Protein AF-A0A0F9S5L1-F1 (afdb_monomer)

Structure (mmCIF, N/CA/C/O backbone):
data_AF-A0A0F9S5L1-F1
#
_entry.id   AF-A0A0F9S5L1-F1
#
loop_
_atom_site.group_PDB
_atom_site.id
_atom_site.type_symbol
_atom_site.label_atom_id
_atom_site.label_alt_id
_atom_site.label_comp_id
_atom_site.label_asym_id
_atom_site.label_entity_id
_atom_site.label_seq_id
_atom_site.pdbx_PDB_ins_code
_atom_site.Cartn_x
_atom_site.Cartn_y
_atom_site.Cartn_z
_atom_site.occupancy
_atom_site.B_iso_or_equiv
_atom_site.auth_seq_id
_atom_site.auth_comp_id
_atom_site.auth_asym_id
_atom_site.auth_atom_id
_atom_site.pdbx_PDB_model_num
ATOM 1 N N . MET A 1 1 ? -18.207 -19.787 1.076 1.00 55.19 1 MET A N 1
ATOM 2 C CA . MET A 1 1 ? -16.759 -19.940 1.337 1.00 55.19 1 MET A CA 1
ATOM 3 C C . MET A 1 1 ? -16.303 -18.634 1.968 1.00 55.19 1 MET A C 1
ATOM 5 O O . MET A 1 1 ? -16.702 -17.599 1.452 1.00 55.19 1 MET A O 1
ATOM 9 N N . VAL A 1 2 ? -15.609 -18.651 3.109 1.00 71.50 2 VAL A N 1
ATOM 10 C CA . VAL A 1 2 ? -15.069 -17.409 3.692 1.00 71.50 2 VAL A CA 1
ATOM 11 C C . VAL A 1 2 ? -13.884 -16.994 2.827 1.00 71.50 2 VAL A C 1
ATOM 13 O O . VAL A 1 2 ? -12.926 -17.754 2.708 1.00 71.50 2 VAL A O 1
ATOM 16 N N . GLU A 1 3 ? -13.995 -15.846 2.172 1.00 84.00 3 GLU A N 1
ATOM 17 C CA . GLU A 1 3 ? -12.948 -15.285 1.321 1.00 84.00 3 GLU A CA 1
ATOM 18 C C . GL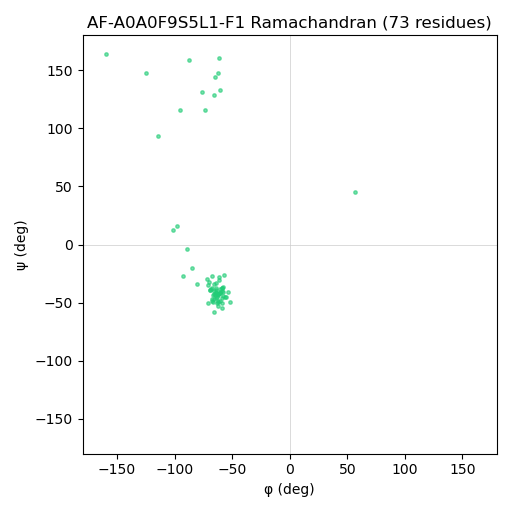U A 1 3 ? -11.733 -14.901 2.173 1.00 84.00 3 GLU A C 1
ATOM 20 O O . GLU A 1 3 ? -11.883 -14.251 3.215 1.00 84.00 3 GLU A O 1
ATOM 25 N N . ARG A 1 4 ? -10.537 -15.355 1.783 1.00 94.81 4 ARG A N 1
ATOM 26 C CA . ARG A 1 4 ? -9.320 -15.157 2.576 1.00 94.81 4 ARG A CA 1
ATOM 27 C C . ARG A 1 4 ? -8.661 -13.830 2.217 1.00 94.81 4 ARG A C 1
ATOM 29 O O . ARG A 1 4 ? -8.865 -13.288 1.136 1.00 94.81 4 ARG A O 1
ATOM 36 N N . PHE A 1 5 ? -7.827 -13.319 3.120 1.00 96.44 5 PHE A N 1
ATOM 37 C CA . PHE A 1 5 ? -7.121 -12.054 2.905 1.00 96.44 5 PHE A CA 1
ATOM 38 C C . PHE A 1 5 ? -6.263 -12.080 1.632 1.00 96.44 5 PHE A C 1
ATOM 40 O O . PHE A 1 5 ? -6.344 -11.162 0.827 1.00 96.44 5 PHE A O 1
ATOM 47 N N . GLN A 1 6 ? -5.514 -13.160 1.392 1.00 97.19 6 GLN A N 1
ATOM 48 C CA . GLN A 1 6 ? -4.712 -13.284 0.173 1.00 97.19 6 GLN A CA 1
ATOM 49 C C . GLN A 1 6 ? -5.553 -13.277 -1.112 1.00 97.19 6 GLN A C 1
ATOM 51 O O . GLN A 1 6 ? -5.088 -12.774 -2.128 1.00 97.19 6 GLN A O 1
ATOM 56 N N . ASP A 1 7 ? -6.794 -13.775 -1.069 1.00 97.38 7 ASP A N 1
ATOM 57 C CA . ASP A 1 7 ? -7.681 -13.763 -2.236 1.00 97.38 7 ASP A CA 1
ATOM 58 C C . ASP A 1 7 ? -8.072 -12.316 -2.576 1.00 97.38 7 ASP A C 1
ATOM 60 O O . ASP A 1 7 ? -8.108 -11.940 -3.746 1.00 97.38 7 ASP A O 1
ATOM 64 N N . LYS A 1 8 ? -8.280 -11.479 -1.547 1.00 98.06 8 LYS A N 1
ATOM 65 C CA . LYS A 1 8 ? -8.507 -10.036 -1.702 1.00 98.06 8 LYS A CA 1
ATOM 66 C C . LYS A 1 8 ? -7.291 -9.301 -2.249 1.00 98.06 8 LYS A C 1
ATOM 68 O O . LYS A 1 8 ? -7.456 -8.489 -3.147 1.00 98.06 8 LYS A O 1
ATOM 73 N N . VAL A 1 9 ? -6.088 -9.619 -1.773 1.00 98.50 9 VAL A N 1
ATOM 74 C CA . VAL A 1 9 ? -4.847 -9.025 -2.307 1.00 98.50 9 VAL A CA 1
ATOM 75 C C . VAL A 1 9 ? -4.670 -9.358 -3.788 1.00 98.50 9 VAL A C 1
ATOM 77 O O . VAL A 1 9 ? -4.332 -8.481 -4.574 1.00 98.50 9 VAL A O 1
ATOM 80 N N . VAL A 1 10 ? -4.955 -10.597 -4.200 1.00 98.38 10 VAL A N 1
ATOM 81 C CA . VAL A 1 10 ? -4.894 -10.990 -5.618 1.00 98.38 10 VAL A CA 1
ATOM 82 C C . VAL A 1 10 ? -5.923 -10.229 -6.461 1.00 98.38 10 VAL A C 1
ATOM 84 O O . VAL A 1 10 ? -5.602 -9.809 -7.575 1.00 98.38 10 VAL A O 1
ATOM 87 N N . GLN A 1 11 ? -7.145 -10.047 -5.952 1.00 98.25 11 GLN A N 1
ATOM 88 C CA . GLN A 1 11 ? -8.185 -9.266 -6.632 1.00 98.25 11 GLN A CA 1
ATOM 89 C C . GLN A 1 11 ? -7.769 -7.803 -6.795 1.00 98.25 11 GLN A C 1
ATOM 91 O O . GLN A 1 11 ? -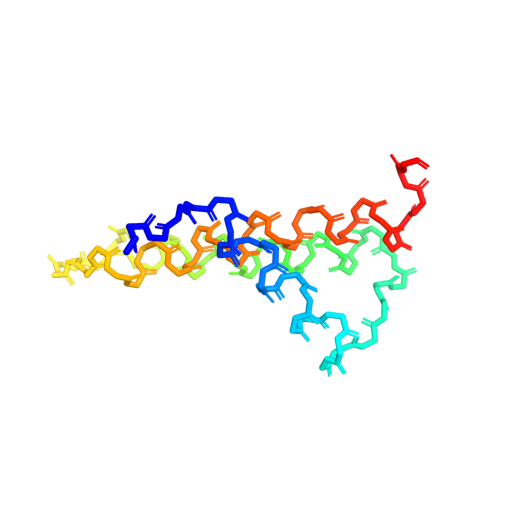7.825 -7.288 -7.908 1.00 98.25 11 GLN A O 1
ATOM 96 N N . GLU A 1 12 ? -7.296 -7.177 -5.718 1.00 98.56 12 GLU A N 1
ATOM 97 C CA . GLU A 1 12 ? -6.845 -5.785 -5.707 1.00 98.56 12 GLU A CA 1
ATOM 98 C C . GLU A 1 12 ? -5.674 -5.568 -6.667 1.00 98.56 12 GLU A C 1
ATOM 100 O O . GLU A 1 12 ? -5.716 -4.712 -7.542 1.00 98.56 12 GLU A O 1
ATOM 105 N N . LEU A 1 13 ? -4.660 -6.433 -6.600 1.00 98.44 13 LEU A N 1
ATOM 106 C CA . LEU A 1 13 ? -3.525 -6.391 -7.515 1.00 98.44 13 LEU A CA 1
ATOM 107 C C . LEU A 1 13 ? -3.958 -6.540 -8.983 1.00 98.44 13 LEU A C 1
ATOM 109 O O . LEU A 1 13 ? -3.397 -5.898 -9.870 1.00 98.44 13 LEU A O 1
ATOM 113 N N . THR A 1 14 ? -4.956 -7.385 -9.255 1.00 98.50 14 THR A N 1
ATOM 114 C CA . THR A 1 14 ? -5.512 -7.557 -10.605 1.00 98.50 14 THR A CA 1
ATOM 115 C C . THR A 1 14 ? -6.233 -6.297 -11.079 1.00 98.50 14 THR A C 1
ATOM 117 O O . THR A 1 14 ? -6.023 -5.891 -12.222 1.00 98.50 14 THR A O 1
ATOM 120 N N . ALA A 1 15 ? -7.039 -5.671 -10.218 1.00 98.44 15 ALA A N 1
ATOM 121 C CA . ALA A 1 15 ? -7.728 -4.419 -10.519 1.00 98.44 15 ALA A CA 1
ATOM 122 C C . ALA A 1 15 ? -6.725 -3.286 -10.775 1.00 98.44 15 ALA A C 1
ATOM 124 O O . ALA A 1 15 ? -6.736 -2.684 -11.846 1.00 98.44 15 ALA A O 1
ATOM 125 N N . ALA A 1 16 ? -5.761 -3.092 -9.875 1.00 97.94 16 ALA A N 1
ATOM 126 C CA . ALA A 1 16 ? -4.761 -2.039 -9.991 1.00 97.94 16 ALA A CA 1
ATOM 127 C C . ALA A 1 16 ? -3.946 -2.129 -11.294 1.00 97.94 16 ALA A C 1
ATOM 129 O O . ALA A 1 16 ? -3.688 -1.109 -11.936 1.00 97.94 16 ALA A O 1
ATOM 130 N N . ARG A 1 17 ? -3.566 -3.344 -11.721 1.00 98.00 17 ARG A N 1
ATOM 131 C CA . ARG A 1 17 ? -2.882 -3.580 -13.009 1.00 98.00 17 ARG A CA 1
ATOM 132 C C . ARG A 1 17 ? -3.740 -3.216 -14.221 1.00 98.00 17 ARG A C 1
ATOM 134 O O . ARG A 1 17 ? -3.193 -2.837 -15.252 1.00 98.00 17 ARG A O 1
ATOM 141 N N . ALA A 1 18 ? -5.056 -3.392 -14.125 1.00 98.19 18 ALA A N 1
ATOM 142 C CA . ALA A 1 18 ? -5.984 -3.079 -15.205 1.00 98.19 18 ALA A CA 1
ATOM 143 C C . ALA A 1 18 ? -6.310 -1.578 -15.274 1.00 98.19 18 ALA A C 1
ATOM 145 O O . ALA A 1 18 ? -6.515 -1.049 -16.364 1.00 98.19 18 ALA A O 1
ATOM 146 N N . GLU A 1 19 ? -6.360 -0.908 -14.123 1.00 97.94 19 GLU A N 1
ATOM 147 C CA . GLU A 1 19 ? -6.830 0.476 -13.995 1.00 97.94 19 GLU A CA 1
ATOM 148 C C . GLU A 1 19 ? -5.709 1.517 -14.085 1.00 97.94 19 GLU A C 1
ATOM 150 O O . GLU A 1 19 ? -5.944 2.637 -14.543 1.00 97.94 19 GLU A O 1
ATOM 155 N N . HIS A 1 20 ? -4.478 1.154 -13.714 1.00 97.06 20 HIS A N 1
ATOM 156 C CA . HIS A 1 2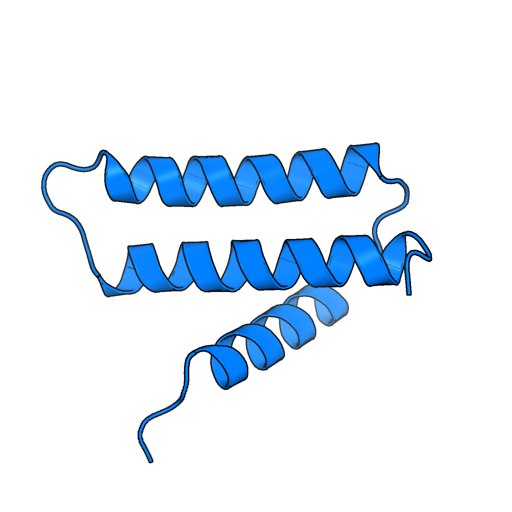0 ? -3.343 2.077 -13.690 1.00 97.06 20 HIS A CA 1
ATOM 157 C C . HIS A 1 20 ? -2.162 1.559 -14.520 1.00 97.06 20 HIS A C 1
ATOM 159 O O . HIS A 1 20 ? -1.931 0.347 -14.561 1.00 97.06 20 HIS A O 1
ATOM 165 N N . PRO A 1 21 ? -1.366 2.446 -15.150 1.00 97.31 21 PRO A N 1
ATOM 166 C CA . PRO A 1 21 ? -0.109 2.054 -15.786 1.00 97.31 21 PRO A CA 1
ATOM 167 C C . PRO A 1 21 ? 0.878 1.468 -14.765 1.00 97.31 21 PRO A C 1
ATOM 169 O O . PRO A 1 21 ? 0.739 1.674 -13.561 1.00 97.31 21 PRO A O 1
ATOM 172 N N . ALA A 1 22 ? 1.869 0.720 -15.253 1.00 97.69 22 ALA A N 1
ATOM 173 C CA . ALA A 1 22 ? 2.950 0.207 -14.414 1.00 97.69 22 ALA A CA 1
ATOM 174 C C . ALA A 1 22 ? 3.761 1.352 -13.785 1.00 97.69 22 ALA A C 1
ATOM 176 O O . ALA A 1 22 ? 3.941 2.398 -14.416 1.00 97.69 22 ALA A O 1
ATOM 177 N N . MET A 1 23 ? 4.282 1.130 -12.576 1.00 97.81 23 MET A N 1
ATOM 178 C CA . MET A 1 23 ? 5.167 2.091 -11.908 1.00 97.81 23 MET A CA 1
ATOM 179 C C . MET A 1 23 ? 6.431 2.326 -12.747 1.00 97.81 23 MET A C 1
ATOM 181 O O . MET A 1 23 ? 7.091 1.380 -13.175 1.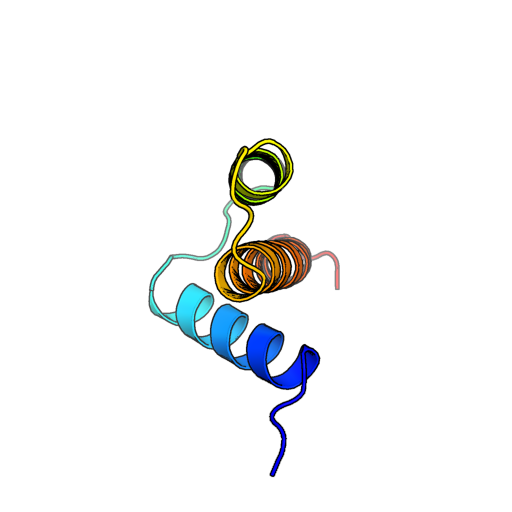00 97.81 23 MET A O 1
ATOM 185 N N . ASN A 1 24 ? 6.818 3.585 -12.944 1.00 97.00 24 ASN A N 1
ATOM 186 C CA . ASN A 1 24 ? 7.995 3.952 -13.738 1.00 97.00 24 ASN A CA 1
ATOM 187 C C . ASN A 1 24 ? 9.295 3.908 -12.925 1.00 97.00 24 ASN A C 1
ATOM 189 O O . ASN A 1 24 ? 10.388 3.893 -13.495 1.00 97.00 24 ASN A O 1
ATOM 193 N N . SER A 1 25 ? 9.209 3.962 -11.591 1.00 98.12 25 SER A N 1
ATOM 194 C CA . SER A 1 25 ? 10.381 3.975 -10.713 1.00 98.12 25 SER A CA 1
ATOM 195 C C . SER A 1 25 ? 10.061 3.553 -9.280 1.00 98.12 25 SER A C 1
ATOM 197 O O . SER A 1 25 ? 8.922 3.642 -8.826 1.00 98.12 25 SER A O 1
ATOM 199 N N . LEU A 1 26 ? 11.106 3.216 -8.516 1.00 98.56 26 LEU A N 1
ATOM 200 C CA . LEU A 1 26 ? 10.988 2.962 -7.076 1.00 98.56 26 LEU A CA 1
ATOM 201 C C . LEU A 1 26 ? 10.497 4.184 -6.289 1.00 98.56 26 LEU A C 1
ATOM 203 O O . LEU A 1 26 ? 9.877 4.014 -5.247 1.00 98.56 26 LEU A O 1
ATOM 207 N N . HIS A 1 27 ? 10.758 5.407 -6.762 1.00 98.56 27 HIS A N 1
ATOM 208 C CA . HIS A 1 27 ? 10.244 6.617 -6.115 1.00 98.56 27 HIS A CA 1
ATOM 209 C C . HIS A 1 27 ? 8.729 6.748 -6.278 1.00 98.56 27 HIS A C 1
ATOM 211 O O . HIS A 1 27 ? 8.053 7.134 -5.329 1.00 98.56 27 HIS A O 1
ATOM 217 N N . GLU A 1 28 ? 8.206 6.397 -7.454 1.00 98.56 28 GLU A N 1
ATOM 218 C CA . GLU A 1 28 ? 6.765 6.345 -7.706 1.00 98.56 28 GLU A CA 1
ATOM 219 C C . GLU A 1 28 ? 6.111 5.237 -6.878 1.00 98.56 28 GLU A C 1
ATOM 221 O O . GLU A 1 28 ? 5.180 5.512 -6.129 1.00 98.56 28 GLU A O 1
ATOM 226 N N . GLY A 1 29 ? 6.669 4.020 -6.905 1.00 98.38 29 GLY A N 1
ATOM 227 C CA . GLY A 1 29 ? 6.171 2.918 -6.078 1.00 98.38 29 GLY A CA 1
ATOM 228 C C . GLY A 1 29 ? 6.207 3.234 -4.578 1.00 98.38 29 GLY A C 1
ATOM 229 O O . GLY A 1 29 ? 5.249 2.957 -3.864 1.00 98.38 29 GLY A O 1
ATOM 230 N N . PHE A 1 30 ? 7.267 3.891 -4.092 1.00 98.62 30 PHE A N 1
ATOM 231 C CA . PHE A 1 30 ? 7.337 4.360 -2.706 1.00 98.62 30 PHE A CA 1
ATOM 232 C C . PHE A 1 30 ? 6.254 5.394 -2.384 1.00 98.62 30 PHE A C 1
ATOM 234 O O . PHE A 1 30 ? 5.665 5.321 -1.311 1.00 98.62 30 PHE A O 1
ATOM 241 N N . ALA A 1 31 ? 5.990 6.345 -3.285 1.00 98.69 31 ALA A N 1
ATOM 242 C CA . ALA A 1 31 ? 4.945 7.343 -3.082 1.00 98.69 31 ALA A CA 1
ATOM 243 C C . ALA A 1 31 ? 3.558 6.692 -2.972 1.00 98.69 31 ALA A C 1
ATOM 245 O O . ALA A 1 31 ? 2.817 7.028 -2.055 1.00 98.69 31 ALA A O 1
ATOM 246 N N . VAL A 1 32 ? 3.260 5.711 -3.829 1.00 98.50 32 VAL A N 1
ATOM 247 C CA . VAL A 1 32 ? 1.998 4.956 -3.781 1.00 98.50 32 VAL A CA 1
ATOM 248 C C . VAL A 1 32 ? 1.897 4.130 -2.499 1.00 98.50 32 VAL A C 1
ATOM 250 O O . VAL A 1 32 ? 0.906 4.213 -1.791 1.00 98.50 32 VAL A O 1
ATOM 253 N N . ILE A 1 33 ? 2.946 3.395 -2.115 1.00 98.75 33 ILE A N 1
ATOM 254 C CA . ILE A 1 33 ? 2.959 2.653 -0.839 1.00 98.75 33 ILE A CA 1
ATOM 255 C C . ILE A 1 33 ? 2.754 3.594 0.358 1.00 98.75 33 ILE A C 1
ATOM 257 O O . ILE A 1 33 ? 2.110 3.220 1.339 1.00 98.75 33 ILE A O 1
ATOM 261 N N . LEU A 1 34 ? 3.328 4.798 0.307 1.00 98.81 34 LEU A N 1
ATOM 2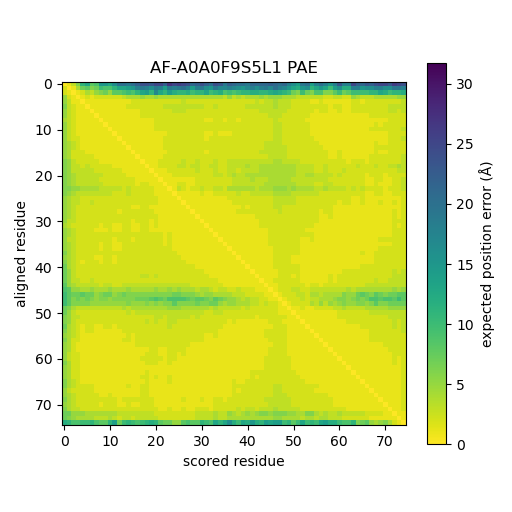62 C CA . LEU A 1 34 ? 3.183 5.787 1.368 1.00 98.81 34 LEU A CA 1
ATOM 263 C C . LEU A 1 34 ? 1.748 6.323 1.458 1.00 98.81 34 LEU A C 1
ATOM 265 O O . LEU A 1 34 ? 1.266 6.507 2.572 1.00 98.81 34 LEU A O 1
ATOM 269 N N . GLU A 1 35 ? 1.079 6.527 0.323 1.00 98.75 35 GLU A N 1
ATOM 270 C CA . GLU A 1 35 ? -0.337 6.907 0.255 1.00 98.75 35 GLU A CA 1
ATOM 271 C C . GLU A 1 35 ? -1.222 5.857 0.940 1.00 98.75 35 GLU A C 1
ATOM 273 O O . GLU A 1 35 ? -1.871 6.177 1.934 1.00 98.75 35 GLU A O 1
ATOM 278 N N . GLU A 1 36 ? -1.120 4.587 0.533 1.00 98.62 36 GLU A N 1
ATOM 279 C CA . GLU A 1 36 ? -1.875 3.470 1.133 1.00 98.62 36 GLU A CA 1
ATOM 280 C C . GLU A 1 36 ? -1.603 3.324 2.645 1.00 98.62 36 GLU A C 1
ATOM 282 O O . GLU A 1 36 ? -2.477 3.006 3.457 1.00 98.62 36 GLU A O 1
ATOM 287 N N . LEU A 1 37 ? -0.357 3.571 3.069 1.00 98.75 37 LEU A N 1
ATOM 288 C CA . LEU A 1 37 ? 0.009 3.546 4.483 1.00 98.75 37 LEU A CA 1
ATOM 289 C C . LEU A 1 37 ? -0.619 4.713 5.260 1.00 98.75 37 LEU A C 1
ATOM 291 O O . LEU A 1 37 ? -1.021 4.528 6.414 1.00 98.75 37 LEU A O 1
ATOM 295 N N . ASP A 1 38 ? -0.682 5.907 4.672 1.00 98.81 38 ASP A N 1
ATOM 296 C CA . ASP A 1 38 ? -1.330 7.067 5.282 1.00 98.81 38 ASP A CA 1
ATOM 297 C C . ASP A 1 38 ? -2.862 6.901 5.335 1.00 98.81 38 ASP A C 1
ATOM 299 O O . ASP A 1 38 ? -3.472 7.323 6.324 1.00 98.81 38 ASP A O 1
ATOM 303 N N . GLU A 1 39 ? -3.479 6.214 4.370 1.00 98.56 39 GLU A N 1
ATOM 304 C CA . GLU A 1 39 ? -4.899 5.828 4.401 1.00 98.56 39 GLU A CA 1
ATOM 305 C C . GLU A 1 39 ? -5.179 4.799 5.504 1.00 98.56 39 GLU A C 1
ATOM 307 O O . GLU A 1 39 ? -6.027 5.023 6.378 1.00 98.56 39 GLU A O 1
ATOM 312 N N . PHE A 1 40 ? -4.370 3.739 5.594 1.00 98.56 40 PHE A N 1
ATOM 313 C CA . PHE A 1 40 ? -4.454 2.790 6.707 1.00 98.56 40 PHE A CA 1
ATOM 314 C C . PHE A 1 40 ? -4.296 3.486 8.063 1.00 98.56 40 PHE A C 1
ATOM 316 O O . PHE A 1 40 ? -5.060 3.256 9.008 1.00 98.56 40 PHE A O 1
ATOM 323 N N . LYS A 1 41 ? -3.316 4.384 8.169 1.00 98.38 41 LYS A N 1
ATOM 324 C CA . LYS A 1 41 ? -3.104 5.214 9.353 1.00 98.38 41 LYS A CA 1
ATOM 325 C C . LYS A 1 41 ? -4.346 6.055 9.649 1.00 98.38 41 LYS A C 1
ATOM 327 O O . LYS A 1 41 ? -4.773 6.077 10.804 1.00 98.38 41 LYS A O 1
ATOM 332 N N . HIS A 1 42 ? -4.957 6.703 8.659 1.00 97.75 42 HIS A N 1
ATOM 333 C CA . HIS A 1 42 ? -6.194 7.459 8.855 1.00 97.75 42 HIS A CA 1
ATOM 334 C C . HIS A 1 42 ? -7.260 6.603 9.554 1.00 97.75 42 HIS A C 1
ATOM 336 O O . HIS A 1 42 ? -7.778 7.004 10.601 1.00 97.75 42 HIS A O 1
ATOM 342 N N . GLU A 1 43 ? -7.507 5.389 9.062 1.00 97.88 43 GLU A N 1
ATOM 343 C CA . GLU A 1 43 ? -8.464 4.457 9.665 1.00 97.88 43 GLU A CA 1
ATOM 344 C C . GLU A 1 43 ? -8.067 4.004 11.081 1.00 97.88 43 GLU A C 1
ATOM 346 O O . GLU A 1 43 ? -8.915 3.922 11.974 1.00 97.88 43 GLU A O 1
ATOM 351 N N . VAL A 1 44 ? -6.776 3.788 11.353 1.00 97.62 44 VAL A N 1
ATOM 352 C CA . VAL A 1 44 ? -6.276 3.441 12.700 1.00 97.62 44 VAL A CA 1
ATOM 353 C C . VAL A 1 44 ? -6.519 4.567 13.710 1.00 97.62 44 VAL A C 1
ATOM 355 O O . VAL A 1 44 ? -6.853 4.306 14.876 1.00 97.62 44 VAL A O 1
ATOM 358 N N . PHE A 1 45 ? -6.352 5.822 13.296 1.00 97.38 45 PHE A N 1
ATOM 359 C CA . PHE A 1 45 ? -6.465 6.987 14.177 1.00 97.38 45 PHE A CA 1
ATOM 360 C C . PHE A 1 45 ? -7.891 7.553 14.279 1.00 97.38 45 PHE A C 1
ATOM 362 O O . PHE A 1 45 ? -8.146 8.432 15.107 1.00 97.38 45 PHE A O 1
ATOM 369 N N . ARG A 1 46 ? -8.854 7.013 13.524 1.00 96.12 46 ARG A N 1
ATOM 370 C CA . ARG A 1 46 ? -10.277 7.338 13.678 1.00 96.12 46 ARG A CA 1
ATOM 371 C C . ARG A 1 46 ? -10.827 6.895 15.037 1.00 96.12 46 ARG A C 1
ATOM 373 O O . ARG A 1 46 ? -10.485 5.843 15.574 1.00 96.12 46 ARG A O 1
ATOM 380 N N . LYS A 1 47 ? -11.745 7.703 15.587 1.00 94.12 47 LYS A N 1
ATOM 381 C CA . LYS A 1 47 ? -12.419 7.434 16.874 1.00 94.12 47 LYS A CA 1
ATOM 382 C C . LYS A 1 47 ? -13.328 6.201 16.813 1.00 94.12 47 LYS A C 1
ATOM 384 O O . LYS A 1 47 ? -13.363 5.425 17.762 1.00 94.12 47 LYS A O 1
ATOM 389 N N . ASN A 1 48 ? -14.043 6.035 15.702 1.00 93.75 48 ASN A N 1
ATOM 390 C CA . ASN A 1 48 ? -14.901 4.885 15.428 1.00 93.75 48 ASN A CA 1
ATOM 391 C C . ASN A 1 48 ? -14.295 4.126 14.251 1.00 93.75 48 ASN A C 1
ATOM 393 O O . ASN A 1 48 ? -14.515 4.494 13.102 1.00 93.75 48 ASN A O 1
ATOM 397 N N . ARG A 1 49 ? -13.477 3.123 14.557 1.00 93.62 49 ARG A N 1
ATOM 398 C CA . ARG A 1 49 ? -12.771 2.327 13.552 1.00 93.62 49 ARG A CA 1
ATOM 399 C C . ARG A 1 49 ? -13.734 1.349 12.895 1.00 93.62 49 ARG A C 1
ATOM 401 O O . ARG A 1 49 ? -14.422 0.622 13.613 1.00 93.62 49 ARG A O 1
ATOM 408 N N . ASP A 1 50 ? -13.732 1.297 11.570 1.00 95.38 50 ASP A N 1
ATOM 409 C CA . ASP A 1 50 ? -14.421 0.255 10.817 1.00 95.38 50 ASP A CA 1
ATOM 410 C C . ASP A 1 50 ? -13.429 -0.868 10.461 1.00 95.38 50 ASP A C 1
ATOM 4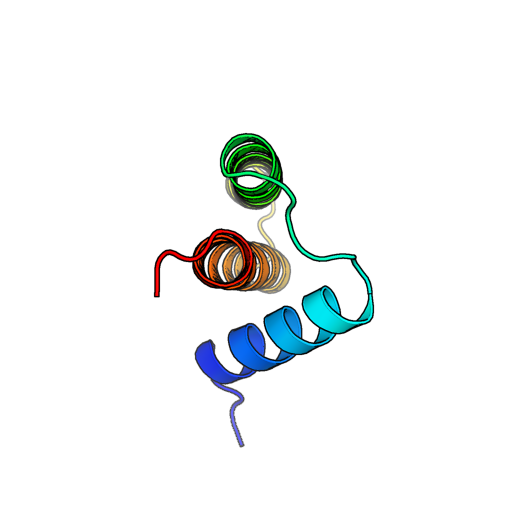12 O O . ASP A 1 50 ? -12.473 -0.634 9.715 1.00 95.38 50 ASP A O 1
ATOM 416 N N . PRO A 1 51 ? -13.615 -2.099 10.978 1.00 95.69 51 PRO A N 1
ATOM 417 C CA . PRO A 1 51 ? -12.789 -3.242 10.598 1.00 95.69 51 PRO A CA 1
ATOM 418 C C . PRO A 1 51 ? -12.796 -3.536 9.094 1.00 95.69 51 PRO A C 1
ATOM 420 O O . PRO A 1 51 ? -11.841 -4.130 8.593 1.00 95.69 51 PRO A O 1
ATOM 423 N N . VAL A 1 52 ? -13.861 -3.160 8.375 1.00 96.00 52 VAL A N 1
ATOM 424 C CA . VAL A 1 52 ? -13.940 -3.345 6.923 1.00 96.00 52 VAL A CA 1
ATOM 425 C C . VAL A 1 52 ? -12.987 -2.388 6.215 1.00 96.00 52 VAL A C 1
ATOM 427 O O . VAL A 1 52 ? -12.175 -2.873 5.429 1.00 96.00 52 VAL A O 1
ATOM 430 N N . SER A 1 53 ? -13.022 -1.091 6.544 1.00 96.81 53 SER A N 1
ATOM 431 C CA . SER A 1 53 ? -12.081 -0.092 6.016 1.00 96.81 53 SER A CA 1
ATOM 432 C C . SER A 1 53 ? -10.637 -0.440 6.358 1.00 96.81 53 SER A C 1
ATOM 434 O O . SER A 1 53 ? -9.826 -0.586 5.460 1.00 96.81 53 SER A O 1
ATOM 436 N N . LEU A 1 54 ? -10.323 -0.736 7.625 1.00 97.94 54 LEU A N 1
ATOM 437 C CA . LEU A 1 54 ? -8.963 -1.138 8.023 1.00 97.94 54 LEU A CA 1
ATOM 438 C C . LEU A 1 54 ? -8.422 -2.316 7.203 1.00 97.94 54 LEU A C 1
ATOM 440 O O . LEU A 1 54 ? -7.245 -2.355 6.854 1.00 97.94 54 LEU A O 1
ATOM 444 N N . ARG A 1 55 ? -9.275 -3.307 6.923 1.00 97.75 55 ARG A N 1
ATOM 445 C CA . ARG A 1 55 ? -8.895 -4.454 6.099 1.00 97.75 55 ARG A CA 1
ATOM 446 C C . ARG A 1 55 ? -8.716 -4.064 4.632 1.00 97.75 55 ARG A C 1
ATOM 448 O O . ARG A 1 55 ? -7.874 -4.675 3.987 1.00 97.75 55 ARG A O 1
ATOM 455 N N . HIS A 1 56 ? -9.506 -3.125 4.120 1.00 98.06 56 HIS A N 1
ATOM 456 C CA . HIS A 1 56 ? -9.388 -2.620 2.754 1.00 98.06 56 HIS A CA 1
ATOM 457 C C . HIS A 1 56 ? -8.029 -1.950 2.535 1.00 98.06 56 HIS A C 1
ATOM 459 O O . HIS A 1 56 ? -7.266 -2.448 1.711 1.00 98.06 56 HIS A O 1
ATOM 465 N N . GLU A 1 57 ? -7.662 -0.993 3.392 1.00 98.56 57 GLU A N 1
ATOM 466 C CA . GLU A 1 57 ? -6.376 -0.287 3.282 1.00 98.56 57 GLU A CA 1
ATOM 467 C C . GLU A 1 57 ? -5.185 -1.256 3.400 1.00 98.56 57 GLU A C 1
ATOM 469 O O . GLU A 1 57 ? -4.195 -1.170 2.681 1.00 98.56 57 GLU A O 1
ATOM 474 N N . LEU A 1 58 ? -5.279 -2.266 4.278 1.00 98.69 58 LEU A N 1
ATOM 475 C CA . LEU A 1 58 ? -4.242 -3.302 4.387 1.00 98.69 58 LEU A CA 1
ATOM 476 C C . LEU A 1 58 ? -4.125 -4.174 3.128 1.00 98.69 58 LEU A C 1
ATOM 478 O O . LEU A 1 58 ? -3.029 -4.642 2.814 1.00 98.69 58 LEU A O 1
ATOM 482 N N . VAL A 1 59 ? -5.240 -4.444 2.443 1.00 98.75 59 VAL A N 1
ATOM 483 C CA . VAL A 1 59 ? -5.249 -5.194 1.180 1.00 98.75 59 VAL A CA 1
ATOM 484 C C . VAL A 1 59 ? -4.564 -4.381 0.085 1.00 98.75 59 VAL A C 1
ATOM 486 O O . VAL A 1 59 ? -3.696 -4.932 -0.594 1.00 98.75 59 VAL A O 1
ATOM 489 N N . GLN A 1 60 ? -4.902 -3.097 -0.050 1.00 98.69 60 GLN A N 1
ATOM 490 C CA . GLN A 1 60 ? -4.285 -2.208 -1.035 1.00 98.69 60 GLN A CA 1
ATOM 491 C C . GLN A 1 60 ? -2.795 -2.010 -0.751 1.00 98.69 60 GLN A C 1
ATOM 493 O O . GLN A 1 60 ? -1.973 -2.249 -1.635 1.00 98.69 60 GLN A O 1
ATOM 498 N N . LEU A 1 61 ? -2.413 -1.747 0.503 1.00 98.81 61 LEU A N 1
ATOM 499 C CA . LEU A 1 61 ? -1.011 -1.628 0.910 1.00 98.81 61 LEU A CA 1
ATOM 500 C C . LEU A 1 61 ? -0.188 -2.876 0.544 1.00 98.81 61 LEU A C 1
ATOM 502 O O . LEU A 1 61 ? 0.912 -2.768 -0.004 1.00 98.81 61 LEU A O 1
ATOM 506 N N . ALA A 1 62 ? -0.719 -4.074 0.812 1.00 98.81 62 ALA A N 1
ATOM 507 C CA . ALA A 1 62 ? -0.067 -5.326 0.436 1.00 98.81 62 ALA A CA 1
ATOM 508 C C . ALA A 1 62 ? 0.032 -5.492 -1.092 1.00 98.81 62 ALA A C 1
ATOM 510 O O . ALA A 1 62 ? 1.089 -5.878 -1.601 1.00 98.81 62 ALA A O 1
ATOM 511 N N . ALA A 1 63 ? -1.042 -5.176 -1.821 1.00 98.69 63 ALA A N 1
ATOM 512 C CA . ALA A 1 63 ? -1.069 -5.245 -3.278 1.00 98.69 63 ALA A CA 1
ATOM 513 C C . ALA A 1 63 ? -0.056 -4.277 -3.911 1.00 98.69 63 ALA A C 1
ATOM 515 O O . ALA A 1 63 ? 0.686 -4.676 -4.808 1.00 98.69 63 ALA A O 1
ATOM 516 N N . MET A 1 64 ? 0.047 -3.042 -3.412 1.00 98.69 64 MET A N 1
ATOM 517 C CA . MET A 1 64 ? 0.958 -2.025 -3.944 1.00 98.69 64 MET A CA 1
ATOM 518 C C . MET A 1 64 ? 2.425 -2.322 -3.628 1.00 98.69 64 MET A C 1
ATOM 520 O O . MET A 1 64 ? 3.300 -2.033 -4.449 1.00 98.69 64 MET A O 1
ATOM 524 N N . CYS A 1 65 ? 2.712 -2.990 -2.506 1.00 98.69 65 CYS A N 1
ATOM 525 C CA . CYS A 1 65 ? 4.052 -3.514 -2.229 1.00 9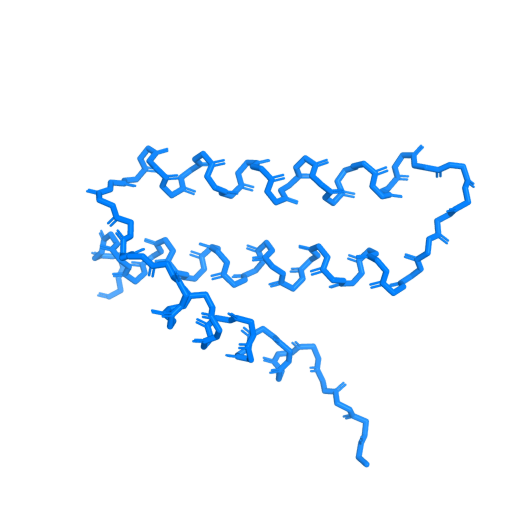8.69 65 CYS A CA 1
ATOM 526 C C . CYS A 1 65 ? 4.473 -4.562 -3.269 1.00 98.69 65 CYS A C 1
ATOM 528 O O . CYS A 1 65 ? 5.563 -4.462 -3.837 1.00 98.69 65 CYS A O 1
ATOM 530 N N . GLN A 1 66 ? 3.611 -5.548 -3.549 1.00 98.56 66 GLN A N 1
ATOM 531 C CA . GLN A 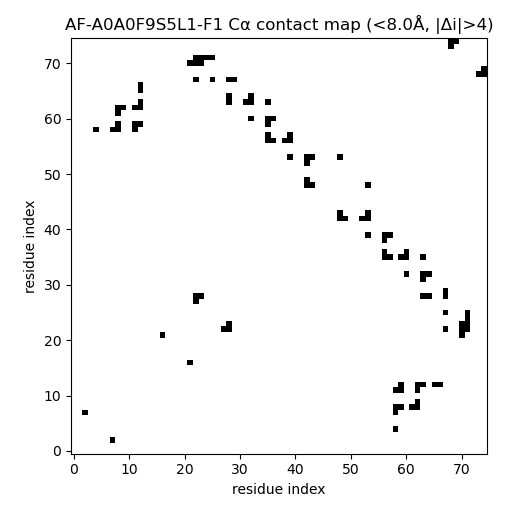1 66 ? 3.894 -6.559 -4.572 1.00 98.56 66 GLN A CA 1
ATOM 532 C C . GLN A 1 66 ? 4.016 -5.922 -5.958 1.00 98.56 66 GLN A C 1
ATOM 534 O O . GLN A 1 66 ? 4.966 -6.207 -6.684 1.00 98.56 66 GLN A O 1
ATOM 539 N N . ARG A 1 67 ? 3.093 -5.025 -6.308 1.00 98.12 67 ARG A N 1
ATOM 540 C CA . ARG A 1 67 ? 3.111 -4.348 -7.602 1.00 98.12 67 ARG A CA 1
ATOM 541 C C . ARG A 1 67 ? 4.377 -3.526 -7.811 1.00 98.12 67 ARG A C 1
ATOM 543 O O . ARG A 1 67 ? 4.957 -3.568 -8.886 1.00 98.12 67 ARG A O 1
ATOM 550 N N . THR A 1 68 ? 4.845 -2.830 -6.777 1.00 98.56 68 THR A N 1
ATOM 551 C CA . THR A 1 68 ? 6.115 -2.096 -6.841 1.00 98.56 68 THR A CA 1
ATOM 552 C C . THR A 1 68 ? 7.284 -3.038 -7.117 1.00 98.56 68 THR A C 1
ATOM 554 O O . THR A 1 68 ? 8.143 -2.715 -7.933 1.00 98.56 68 THR A O 1
ATOM 557 N N . ALA A 1 69 ? 7.320 -4.214 -6.480 1.00 98.56 69 ALA A N 1
ATOM 558 C CA . ALA A 1 69 ? 8.362 -5.203 -6.743 1.00 98.56 69 ALA A CA 1
ATOM 559 C C . ALA A 1 69 ? 8.313 -5.734 -8.187 1.00 98.56 69 ALA A C 1
ATOM 561 O O . ALA A 1 69 ? 9.357 -5.878 -8.819 1.00 98.56 69 ALA A O 1
ATOM 562 N N . GLU A 1 70 ? 7.115 -5.982 -8.717 1.00 97.69 70 GLU A N 1
ATOM 563 C CA . GLU A 1 70 ? 6.894 -6.424 -10.099 1.00 97.69 70 GLU A CA 1
ATOM 564 C C . GLU A 1 70 ? 7.299 -5.360 -11.126 1.00 97.69 70 GLU A C 1
ATOM 566 O O . GLU A 1 70 ? 8.173 -5.601 -11.957 1.00 97.69 70 GLU A O 1
ATOM 571 N N . ASP A 1 71 ? 6.702 -4.171 -11.041 1.00 98.31 71 ASP A N 1
ATOM 572 C CA . ASP A 1 71 ? 6.858 -3.104 -12.034 1.00 98.31 71 ASP A CA 1
ATOM 573 C C . ASP A 1 71 ? 8.291 -2.530 -12.036 1.00 98.31 71 ASP A C 1
ATOM 575 O O . ASP A 1 71 ? 8.786 -2.075 -13.067 1.00 98.31 71 ASP A O 1
ATOM 579 N N . CYS A 1 72 ? 8.999 -2.606 -10.900 1.00 97.88 72 CYS A N 1
ATOM 580 C CA . CYS A 1 72 ? 10.382 -2.137 -10.761 1.00 97.88 72 CYS A CA 1
ATOM 581 C C . CYS A 1 72 ? 11.448 -3.244 -10.895 1.00 97.88 72 CYS A C 1
ATOM 583 O O . CYS A 1 72 ? 12.603 -3.006 -10.537 1.00 97.88 72 CYS A O 1
ATOM 585 N N . ASN A 1 73 ? 11.102 -4.422 -11.430 1.00 95.06 73 ASN A N 1
ATOM 586 C CA . ASN A 1 73 ? 12.028 -5.537 -11.696 1.00 95.06 73 ASN A CA 1
ATOM 587 C C . ASN A 1 73 ? 12.813 -6.029 -10.459 1.00 95.06 73 ASN A C 1
ATOM 589 O O . ASN A 1 73 ? 14.025 -6.244 -10.524 1.00 95.06 73 ASN A O 1
ATOM 593 N N . LEU A 1 74 ? 12.135 -6.196 -9.322 1.00 95.75 74 LEU A N 1
ATOM 594 C CA . LEU A 1 74 ? 12.709 -6.743 -8.084 1.00 95.75 74 LEU A CA 1
ATOM 595 C C . LEU A 1 74 ? 12.344 -8.221 -7.841 1.00 95.75 74 LEU A C 1
ATOM 597 O O . LEU A 1 74 ? 12.558 -8.720 -6.733 1.00 95.75 74 LEU A O 1
ATOM 601 N N . MET A 1 75 ? 11.793 -8.910 -8.847 1.00 81.31 75 MET A N 1
A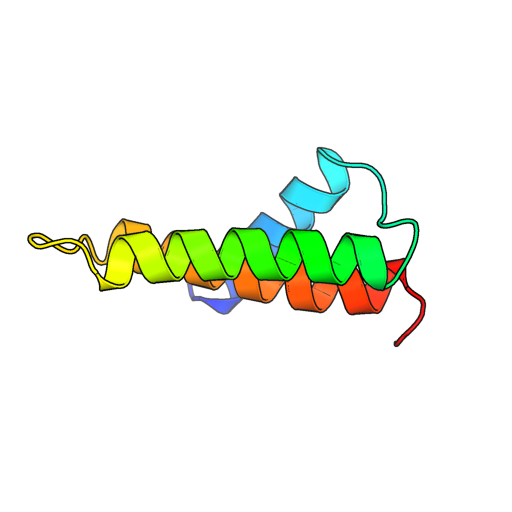TOM 602 C CA . MET A 1 75 ? 11.423 -10.333 -8.803 1.00 81.31 75 MET A CA 1
ATOM 603 C C . MET A 1 75 ? 12.193 -11.174 -9.817 1.00 81.31 75 MET A C 1
ATOM 605 O O . MET A 1 75 ? 12.538 -10.637 -10.893 1.00 81.31 75 MET A O 1
#

Solvent-accessible surface area (backbone atoms only — not comparable to full-atom values): 4157 Å² total; per-residue (Å²): 129,87,83,49,70,67,59,50,23,54,50,48,38,53,48,50,64,73,76,43,82,74,49,91,37,68,68,53,28,48,51,53,38,48,49,32,49,51,51,30,45,50,42,70,72,40,92,80,63,52,72,66,58,45,49,49,30,52,31,50,32,54,20,41,50,53,48,34,33,58,51,57,69,71,114

Secondary structure (DSSP, 8-state):
----HHHHHHHHHHHHHHHSPPPSSHHHHHHHHHHHHHHHHHHHHSSS--HHHHHHHHHHHHHHHHHHHHHTT--

Nearest PDB structures (foldseek):
  3cra-assembly1_A  TM=7.349E-01  e=3.167E-01  Escherichia coli K-12
  3cra-assembly1_B  TM=7.155E-01  e=3.966E-01  Escherichia coli K-12
  3crc-assembly1_B  TM=7.181E-01  e=7.787E-01  Escherichia coli K-12
  5ie9-assembly1_C  TM=6.733E-01  e=1.292E+00  Bacillus cereus
  2efk-assembly1_A-2  TM=3.711E-01  e=6.596E+00  Homo sapiens

Mean predicted aligned error: 2.61 Å

Radius of gyration: 13.04 Å; Cα contacts (8 Å, |Δi|>4): 58; chains: 1; bounding box: 30×27×33 Å

Foldseek 3Di:
DPQDLVNLLVVLLVVCVVPDPQDPELVSLVVQLVVLVVQLVVLVPDPDHDPVSNSNSVSNSSSSVVSSCVSHVVD

Sequence (75 aa):
MVERFQDKVVQELTAARAEHPAMNSLHEGFAVILEELDEFKHEVFRKNRDPVSLRHELVQLAAMCQRTAEDCNLM

Organism: NCBI:txid412755

pLDDT: mean 96.43, std 6.26, range [55.19, 98.81]